Protein AF-A0A662FKG2-F1 (afdb_monomer_lite)

pLDDT: mean 87.19, std 11.11, range [43.75, 98.12]

Radius of gyration: 16.54 Å; chains: 1; bounding box: 35×32×33 Å

Sequence (90 aa):
LAEIKEVGQAIENKDMENLKEELGDALWDLMALTVIAEEKGEFTIKEIMQETLNKFNKRKPWLKEGKKITAEEEDKIWNKVKEQEKKQKK

Secondary structure (DSSP, 8-state):
--HHHHHHHHHHHT-HHHHHHHHHHHHHHHHHHHHHHHHTTS--HHHHHHHHHHHHHHH-THHHHT----HHHHHHHHHHHHHHHHHHT-

Structure (mmCIF, N/CA/C/O backbone):
data_AF-A0A662FKG2-F1
#
_entry.id   AF-A0A662FKG2-F1
#
loop_
_atom_site.group_PDB
_atom_site.id
_atom_site.type_symbol
_atom_site.label_atom_id
_atom_site.label_alt_id
_atom_site.label_comp_id
_atom_site.label_asym_id
_atom_site.label_entity_id
_atom_site.label_seq_id
_atom_site.pdbx_PDB_ins_code
_atom_site.Cartn_x
_atom_site.Cartn_y
_atom_site.Cartn_z
_atom_site.occupancy
_atom_site.B_iso_or_equiv
_atom_site.auth_seq_id
_atom_site.auth_comp_id
_atom_site.auth_asym_id
_atom_site.auth_atom_id
_atom_site.pdbx_PDB_model_num
ATOM 1 N N . LEU A 1 1 ? 0.712 -9.397 3.796 1.00 66.81 1 LEU A N 1
ATOM 2 C CA . LEU A 1 1 ? 1.899 -10.198 4.223 1.00 66.81 1 LEU A CA 1
ATOM 3 C C . LEU A 1 1 ? 1.997 -11.518 3.439 1.00 66.81 1 LEU A C 1
ATOM 5 O O . LEU A 1 1 ? 3.116 -12.004 3.286 1.00 66.81 1 LEU A O 1
ATOM 9 N N . ALA A 1 2 ? 0.879 -12.042 2.915 1.00 83.69 2 ALA A N 1
ATOM 10 C CA . ALA A 1 2 ? 0.832 -12.992 1.796 1.00 83.69 2 ALA A CA 1
ATOM 11 C C . ALA A 1 2 ? 0.716 -12.238 0.455 1.00 83.69 2 ALA A C 1
ATOM 13 O O . ALA A 1 2 ? 1.732 -12.169 -0.223 1.00 83.69 2 ALA A O 1
ATOM 14 N N . GLU A 1 3 ? -0.355 -11.458 0.249 1.00 87.94 3 GLU A N 1
ATOM 15 C CA . GLU A 1 3 ? -0.630 -10.713 -1.008 1.00 87.94 3 GLU A CA 1
ATOM 16 C C . GLU A 1 3 ? 0.562 -9.934 -1.587 1.00 87.94 3 GLU A C 1
ATOM 18 O O . GLU A 1 3 ? 0.866 -9.970 -2.769 1.00 87.94 3 GLU A O 1
ATOM 23 N N . ILE A 1 4 ? 1.327 -9.226 -0.747 1.00 91.44 4 ILE A N 1
ATOM 24 C CA . ILE A 1 4 ? 2.499 -8.457 -1.211 1.00 91.44 4 ILE A CA 1
ATOM 25 C C . ILE A 1 4 ? 3.593 -9.362 -1.808 1.00 91.44 4 ILE A C 1
ATOM 27 O O . ILE A 1 4 ? 4.365 -8.920 -2.659 1.00 91.44 4 ILE A O 1
ATOM 31 N N . LYS A 1 5 ? 3.688 -10.616 -1.355 1.00 93.00 5 LYS A N 1
ATOM 32 C CA . LYS A 1 5 ? 4.585 -11.619 -1.939 1.00 93.00 5 LYS A CA 1
ATOM 33 C C . LYS A 1 5 ? 4.040 -12.115 -3.274 1.00 93.00 5 LYS A C 1
ATOM 35 O O . LYS A 1 5 ? 4.835 -12.221 -4.200 1.00 93.00 5 LYS A O 1
ATOM 40 N N . GLU A 1 6 ? 2.738 -12.361 -3.386 1.00 93.00 6 GLU A N 1
ATOM 41 C CA . GLU A 1 6 ? 2.098 -12.761 -4.648 1.00 93.00 6 GLU A CA 1
ATOM 42 C C . GLU A 1 6 ? 2.164 -11.644 -5.698 1.00 93.00 6 GLU A C 1
ATOM 44 O O . GLU A 1 6 ? 2.565 -11.896 -6.830 1.00 93.00 6 GLU A O 1
ATOM 49 N N . VAL A 1 7 ? 1.971 -10.380 -5.304 1.00 94.81 7 VAL A N 1
ATOM 50 C CA . VAL A 1 7 ? 2.273 -9.203 -6.140 1.00 94.81 7 VAL A CA 1
ATOM 51 C C . VAL A 1 7 ? 3.718 -9.248 -6.648 1.00 94.81 7 VAL A C 1
ATOM 53 O O . VAL A 1 7 ? 3.975 -9.011 -7.829 1.00 94.81 7 VAL A O 1
ATOM 56 N N . GLY A 1 8 ? 4.678 -9.562 -5.771 1.00 93.00 8 GLY A N 1
ATOM 57 C CA . GLY A 1 8 ? 6.086 -9.712 -6.148 1.00 93.00 8 GLY A CA 1
ATOM 58 C C . GLY A 1 8 ? 6.304 -10.828 -7.172 1.00 93.00 8 GLY A C 1
ATOM 59 O O . GLY A 1 8 ? 6.976 -10.612 -8.178 1.00 93.00 8 GLY A O 1
ATOM 60 N N . GLN A 1 9 ? 5.678 -11.986 -6.960 1.00 95.69 9 GLN A N 1
ATOM 61 C CA . GLN A 1 9 ? 5.746 -13.125 -7.877 1.00 95.69 9 GLN A CA 1
ATOM 62 C C . GLN A 1 9 ? 5.106 -12.811 -9.233 1.00 95.69 9 GLN A C 1
ATOM 64 O O . GLN A 1 9 ? 5.679 -13.140 -10.270 1.00 95.69 9 GLN A O 1
ATOM 69 N N . ALA A 1 10 ? 3.963 -12.124 -9.255 1.00 95.38 10 ALA A N 1
ATOM 70 C CA . ALA A 1 10 ? 3.306 -11.703 -10.488 1.00 95.38 10 ALA A CA 1
ATOM 71 C C . ALA A 1 10 ? 4.198 -10.757 -11.313 1.00 95.38 10 ALA A C 1
ATOM 73 O O . ALA A 1 10 ? 4.304 -10.903 -12.533 1.00 95.38 10 ALA A O 1
ATOM 74 N N . ILE A 1 11 ? 4.912 -9.838 -10.647 1.00 94.69 11 ILE A N 1
ATOM 75 C CA . ILE A 1 11 ? 5.909 -8.966 -11.289 1.00 94.69 11 ILE A CA 1
ATOM 76 C C . ILE A 1 11 ? 7.064 -9.790 -11.872 1.00 94.69 11 ILE A C 1
ATOM 78 O O . ILE A 1 11 ? 7.439 -9.578 -13.028 1.00 94.69 11 ILE A O 1
ATOM 82 N N . GLU A 1 12 ? 7.625 -10.724 -11.100 1.00 96.31 12 GLU A N 1
ATOM 83 C CA . GLU A 1 12 ? 8.728 -11.592 -11.542 1.00 96.31 12 GLU A CA 1
ATOM 84 C C . GLU A 1 12 ? 8.332 -12.441 -12.759 1.00 96.31 12 GLU A C 1
ATOM 86 O O . GLU A 1 12 ? 9.098 -12.552 -13.721 1.00 96.31 12 GLU A O 1
ATOM 91 N N . ASN A 1 13 ? 7.102 -12.954 -12.760 1.00 96.94 13 ASN A N 1
ATOM 92 C CA . ASN A 1 13 ? 6.537 -13.762 -13.838 1.00 96.94 13 ASN A CA 1
ATOM 93 C C . ASN A 1 13 ? 6.050 -12.935 -15.040 1.00 96.94 13 ASN A C 1
ATOM 95 O O . ASN A 1 13 ? 5.702 -13.512 -16.070 1.00 96.94 13 ASN A O 1
ATOM 99 N N . LYS A 1 14 ? 6.052 -11.596 -14.944 1.00 96.69 14 LYS A N 1
ATOM 100 C CA . LYS A 1 14 ? 5.480 -10.667 -15.941 1.00 96.69 14 LYS A CA 1
ATOM 101 C C . LYS A 1 14 ? 4.007 -10.954 -16.257 1.00 96.69 14 LYS A C 1
ATOM 103 O O . LYS A 1 14 ? 3.547 -10.690 -17.369 1.00 96.69 14 LYS A O 1
ATOM 108 N N . ASP A 1 15 ? 3.279 -11.480 -15.279 1.00 97.25 15 ASP A N 1
ATOM 109 C CA . ASP A 1 15 ? 1.865 -11.803 -15.401 1.00 97.25 15 ASP A CA 1
ATOM 110 C C . ASP A 1 15 ? 1.027 -10.598 -14.964 1.00 97.25 15 ASP A C 1
ATOM 112 O O . ASP A 1 15 ? 0.830 -10.338 -13.777 1.00 97.25 15 ASP A O 1
ATOM 116 N N . MET A 1 16 ? 0.582 -9.809 -15.943 1.00 95.88 16 MET A N 1
ATOM 117 C CA . MET A 1 16 ? -0.146 -8.565 -15.682 1.00 95.88 16 MET A CA 1
ATOM 118 C C . MET A 1 16 ? -1.606 -8.800 -15.280 1.00 95.88 16 MET A C 1
ATOM 120 O O . MET A 1 16 ? -2.191 -7.921 -14.644 1.00 95.88 16 MET A O 1
ATOM 124 N N . GLU A 1 17 ? -2.197 -9.940 -15.654 1.00 97.25 17 GLU A N 1
ATOM 125 C CA . GLU A 1 17 ? -3.545 -10.298 -15.202 1.00 97.25 17 GLU A CA 1
ATOM 126 C C . GLU A 1 17 ? -3.498 -10.709 -13.736 1.00 97.25 17 GLU A C 1
ATOM 128 O O . GLU A 1 17 ? -4.211 -10.102 -12.935 1.00 97.25 17 GLU A O 1
ATOM 133 N N . ASN A 1 18 ? -2.571 -11.603 -13.371 1.00 96.62 18 ASN A N 1
ATOM 134 C CA . ASN A 1 18 ? -2.380 -11.985 -11.975 1.00 96.62 18 ASN A CA 1
ATOM 135 C C . ASN A 1 18 ? -1.992 -10.768 -11.132 1.00 96.62 18 ASN A C 1
ATOM 137 O O . ASN A 1 18 ? -2.603 -10.505 -10.109 1.00 96.62 18 ASN A O 1
ATOM 141 N N . LEU A 1 19 ? -1.062 -9.925 -11.599 1.00 97.19 19 LEU A N 1
ATOM 142 C CA . LEU A 1 19 ? -0.681 -8.706 -10.874 1.00 97.19 19 LEU A CA 1
ATOM 143 C C . LEU A 1 19 ? -1.890 -7.826 -10.528 1.00 97.19 19 LEU A C 1
ATOM 145 O O . LEU A 1 19 ? -1.939 -7.237 -9.450 1.00 97.19 19 LEU A O 1
ATOM 149 N N . LYS A 1 20 ? -2.851 -7.696 -11.445 1.00 97.31 20 LYS A N 1
ATOM 150 C CA . LYS A 1 20 ? -4.060 -6.907 -11.206 1.00 97.31 20 LYS A CA 1
ATOM 151 C C . LYS A 1 20 ? -4.944 -7.542 -10.129 1.00 97.31 20 LYS A C 1
ATOM 153 O O . LYS A 1 20 ? -5.506 -6.796 -9.330 1.00 97.31 20 LYS A O 1
ATOM 158 N N . GLU A 1 21 ? -5.079 -8.864 -10.143 1.00 97.25 21 GLU A N 1
ATOM 159 C CA . GLU A 1 21 ? -5.822 -9.637 -9.144 1.00 97.25 21 GLU A CA 1
ATOM 160 C C . GLU A 1 21 ? -5.198 -9.468 -7.754 1.00 97.25 21 GLU A C 1
ATOM 162 O O . GLU A 1 21 ? -5.838 -8.902 -6.871 1.00 97.25 21 GLU A O 1
ATOM 167 N N . GLU A 1 22 ? -3.901 -9.751 -7.618 1.00 97.19 22 GLU A N 1
ATOM 168 C CA . GLU A 1 22 ? -3.174 -9.661 -6.341 1.00 97.19 22 GLU A CA 1
ATOM 169 C C . GLU A 1 22 ? -3.150 -8.231 -5.767 1.00 97.19 22 GLU A C 1
ATOM 171 O O . GLU A 1 22 ? -3.191 -8.004 -4.556 1.00 97.19 22 GLU A O 1
ATOM 176 N N . LEU A 1 23 ? -3.086 -7.206 -6.630 1.00 97.00 23 LEU A N 1
ATOM 177 C CA . LEU A 1 23 ? -3.215 -5.810 -6.193 1.00 97.00 23 LEU A CA 1
ATOM 178 C C . LEU A 1 23 ? -4.624 -5.495 -5.673 1.00 97.00 23 LEU A C 1
ATOM 180 O O . LEU A 1 23 ? -4.769 -4.645 -4.789 1.00 97.00 23 LEU A O 1
ATOM 184 N N . GLY A 1 24 ? -5.648 -6.136 -6.238 1.00 96.69 24 GLY A N 1
ATOM 185 C CA . GLY A 1 24 ? -7.028 -6.050 -5.774 1.00 96.69 24 GLY A CA 1
ATOM 186 C C . GLY A 1 24 ? -7.194 -6.672 -4.393 1.00 96.69 24 GLY A C 1
ATOM 187 O O . GLY A 1 24 ? -7.747 -6.019 -3.506 1.00 96.69 24 GLY A O 1
ATOM 188 N N . ASP A 1 25 ? -6.638 -7.861 -4.188 1.00 96.44 25 ASP A N 1
ATOM 189 C CA . ASP A 1 25 ? -6.717 -8.585 -2.917 1.00 96.44 25 ASP A CA 1
ATOM 190 C C . ASP A 1 25 ? -5.924 -7.874 -1.815 1.00 96.44 25 ASP A C 1
ATOM 192 O O . ASP A 1 25 ? -6.450 -7.603 -0.730 1.00 96.44 25 ASP A O 1
ATOM 196 N N . ALA A 1 26 ? -4.721 -7.382 -2.131 1.00 95.81 26 ALA A N 1
ATOM 197 C CA . ALA A 1 26 ? -3.957 -6.528 -1.222 1.00 95.81 26 ALA A CA 1
ATOM 198 C C . ALA A 1 26 ? -4.725 -5.255 -0.815 1.00 95.81 26 ALA A C 1
ATOM 200 O O . ALA A 1 26 ? -4.630 -4.805 0.333 1.00 95.81 26 ALA A O 1
ATOM 201 N N . LEU A 1 27 ? -5.470 -4.642 -1.743 1.00 95.12 27 LEU A N 1
ATOM 202 C CA . LEU A 1 27 ? -6.302 -3.477 -1.443 1.00 95.12 27 LEU A CA 1
ATOM 203 C C . LEU A 1 27 ? -7.513 -3.859 -0.586 1.00 95.12 27 LEU A C 1
ATOM 205 O O . LEU A 1 27 ? -7.853 -3.114 0.335 1.00 95.12 27 LEU A O 1
ATOM 209 N N . TRP A 1 28 ? -8.147 -4.998 -0.865 1.00 95.81 28 TRP A N 1
ATOM 210 C CA . TRP A 1 28 ? -9.276 -5.507 -0.093 1.00 95.81 28 TRP A CA 1
ATOM 211 C C . TRP A 1 28 ? -8.890 -5.724 1.375 1.00 95.81 28 TRP A C 1
ATOM 213 O O . TRP A 1 28 ? -9.554 -5.185 2.263 1.00 95.81 28 TRP A O 1
ATOM 223 N N . ASP A 1 29 ? -7.756 -6.380 1.626 1.00 94.44 29 ASP A N 1
ATOM 224 C CA . ASP A 1 29 ? -7.203 -6.595 2.968 1.00 94.44 29 ASP A CA 1
ATOM 225 C C . ASP A 1 29 ? -6.969 -5.274 3.720 1.00 94.44 29 ASP A C 1
ATOM 227 O O . ASP A 1 29 ? -7.337 -5.118 4.890 1.00 94.44 29 ASP A O 1
ATOM 231 N N . LEU A 1 30 ? -6.368 -4.285 3.046 1.00 94.06 30 LEU A N 1
ATOM 232 C CA . LEU A 1 30 ? -6.118 -2.964 3.630 1.00 94.06 30 LEU A CA 1
ATOM 233 C C . LEU A 1 30 ? -7.419 -2.230 3.969 1.00 94.06 30 LEU A C 1
ATOM 235 O O . LEU A 1 30 ? -7.510 -1.585 5.020 1.00 94.06 30 LEU A O 1
ATOM 239 N N . MET A 1 31 ? -8.425 -2.326 3.100 1.00 95.31 31 MET A N 1
ATOM 240 C CA . MET A 1 31 ? -9.734 -1.723 3.334 1.00 95.31 31 MET A CA 1
ATOM 241 C C . MET A 1 31 ? -10.459 -2.401 4.497 1.00 95.31 31 MET A C 1
ATOM 243 O O . MET A 1 31 ? -10.999 -1.696 5.347 1.00 95.31 31 MET A O 1
ATOM 247 N N . ALA A 1 32 ? -10.409 -3.732 4.597 1.00 95.50 32 ALA A N 1
ATOM 248 C CA . ALA A 1 32 ? -11.012 -4.472 5.704 1.00 95.50 32 ALA A CA 1
ATOM 249 C C . ALA A 1 32 ? -10.438 -4.031 7.062 1.00 95.50 32 ALA A C 1
ATOM 251 O O . ALA A 1 32 ? -11.187 -3.718 7.989 1.00 95.50 32 ALA A O 1
ATOM 252 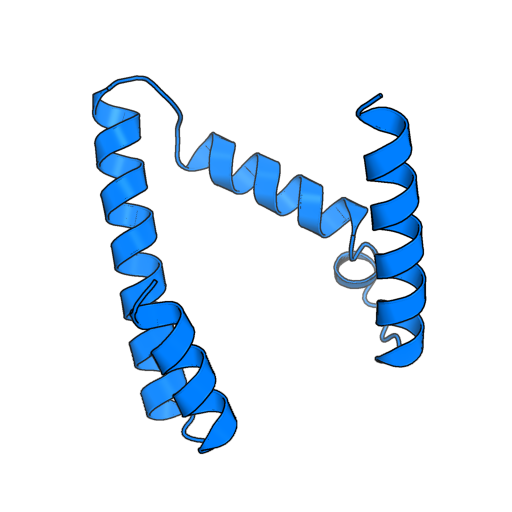N N . LEU A 1 33 ? -9.109 -3.918 7.167 1.00 95.69 33 LEU A N 1
ATOM 253 C CA . LEU A 1 33 ? -8.452 -3.415 8.379 1.00 95.69 33 LEU A CA 1
ATOM 254 C C . LEU A 1 33 ? -8.813 -1.959 8.684 1.00 95.69 33 LEU A C 1
ATOM 256 O O . LEU A 1 33 ? -8.986 -1.600 9.849 1.00 95.69 33 LEU A O 1
ATOM 260 N N . THR A 1 34 ? -8.930 -1.127 7.648 1.00 96.81 34 THR A N 1
ATOM 261 C CA . THR A 1 34 ? -9.296 0.283 7.808 1.00 96.81 34 THR A CA 1
ATOM 262 C C . THR A 1 34 ? -10.712 0.427 8.358 1.00 96.81 34 THR A C 1
ATOM 264 O O . THR A 1 34 ? -10.907 1.186 9.300 1.00 96.81 34 THR A O 1
ATOM 267 N N . VAL A 1 35 ? -11.677 -0.347 7.848 1.00 97.44 35 VAL A N 1
ATOM 268 C CA . VAL A 1 35 ? -13.063 -0.339 8.348 1.00 97.44 35 VAL A CA 1
ATOM 269 C C . VAL A 1 35 ? -13.116 -0.743 9.823 1.00 97.44 35 VAL A C 1
ATOM 271 O O . VAL A 1 35 ? -13.739 -0.057 10.626 1.00 97.44 35 VAL A O 1
ATOM 274 N N . ILE A 1 36 ? -12.398 -1.800 10.216 1.00 97.75 36 ILE A N 1
ATOM 275 C CA . ILE A 1 36 ? -12.343 -2.243 11.621 1.00 97.75 36 ILE A CA 1
ATOM 276 C C . ILE A 1 36 ? -11.744 -1.158 12.533 1.00 97.75 36 ILE A C 1
ATOM 278 O O . ILE A 1 36 ? -12.160 -1.010 13.683 1.00 97.75 36 ILE A O 1
ATOM 282 N N . ALA A 1 37 ? -10.738 -0.420 12.059 1.00 97.81 37 ALA A N 1
ATOM 283 C CA . ALA A 1 37 ? -10.137 0.676 12.814 1.00 97.81 37 ALA A CA 1
ATOM 284 C C . ALA A 1 37 ? -11.073 1.892 12.920 1.00 97.81 37 ALA A C 1
ATOM 286 O O . ALA A 1 37 ? -11.154 2.507 13.985 1.00 97.81 37 ALA A O 1
ATOM 287 N N . GLU A 1 38 ? -11.817 2.195 11.853 1.00 97.44 38 GLU A N 1
ATOM 288 C CA . GLU A 1 38 ? -12.846 3.238 11.844 1.00 97.44 38 GLU A CA 1
ATOM 289 C C . GLU A 1 38 ? -13.965 2.936 12.845 1.00 97.44 38 GLU A C 1
ATOM 291 O O . GLU A 1 38 ? -14.333 3.811 13.628 1.00 97.44 38 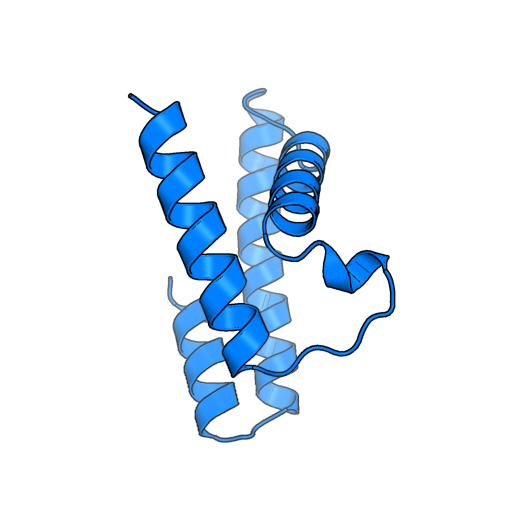GLU A O 1
ATOM 296 N N . GLU A 1 39 ? -14.454 1.693 12.893 1.00 97.31 39 GLU A N 1
ATOM 297 C CA . GLU A 1 39 ? -15.475 1.257 13.861 1.00 97.31 39 GLU A CA 1
ATOM 298 C C . GLU A 1 39 ? -15.017 1.403 15.319 1.00 97.31 39 GLU A C 1
ATOM 300 O O . GLU A 1 39 ? -15.831 1.628 16.216 1.00 97.31 39 GLU A O 1
ATOM 305 N N . LYS A 1 40 ? -13.708 1.305 15.563 1.00 98.00 40 LYS A N 1
ATOM 306 C CA . LYS A 1 40 ? -13.095 1.498 16.884 1.00 98.00 40 LYS A CA 1
ATOM 307 C C . LYS A 1 40 ? -12.775 2.961 17.198 1.00 98.00 40 LYS A C 1
ATOM 309 O O . LYS A 1 40 ? -12.355 3.253 18.313 1.00 98.00 40 LYS A O 1
ATOM 314 N N . GLY A 1 41 ? -12.981 3.874 16.248 1.00 97.12 41 GLY A N 1
ATOM 315 C CA . GLY A 1 41 ? -12.668 5.294 16.402 1.00 97.12 41 GLY A CA 1
ATOM 316 C C . GLY A 1 41 ? -11.168 5.601 16.439 1.00 97.12 41 GLY A C 1
A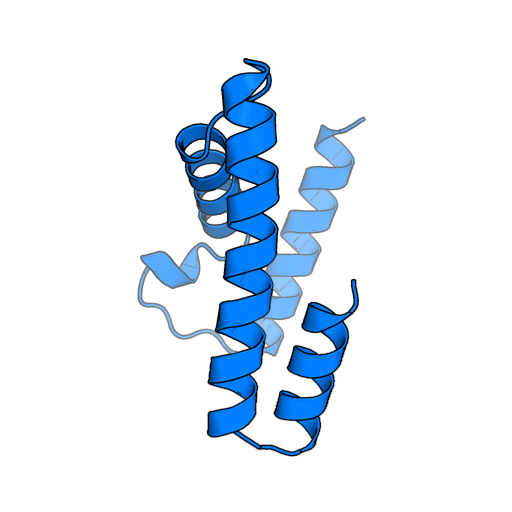TOM 317 O O . GLY A 1 41 ? -10.784 6.622 17.002 1.00 97.12 41 GLY A O 1
ATOM 318 N N . GLU A 1 42 ? -10.327 4.731 15.872 1.00 98.12 42 GLU A N 1
ATOM 319 C CA . GLU A 1 42 ? -8.862 4.864 15.922 1.00 98.12 42 GLU A CA 1
ATOM 320 C C . GLU A 1 42 ? -8.340 5.840 14.859 1.00 98.12 42 GLU A C 1
ATOM 322 O O . GLU A 1 42 ? -7.611 6.783 15.161 1.00 98.12 42 GLU A O 1
ATOM 327 N N . PHE A 1 43 ? -8.703 5.606 13.597 1.00 97.50 43 PHE A N 1
ATOM 328 C CA . PHE A 1 43 ? -8.349 6.446 12.453 1.00 97.50 43 PHE A CA 1
ATOM 329 C C . PHE A 1 43 ? -9.275 6.150 11.275 1.00 97.50 43 PHE A C 1
ATOM 331 O O . PHE A 1 43 ? -9.915 5.102 11.221 1.00 97.50 43 PHE A O 1
ATOM 338 N N . THR A 1 44 ? -9.295 7.064 10.307 1.00 96.94 44 THR A N 1
ATOM 339 C CA . THR A 1 44 ? -10.124 6.984 9.102 1.00 96.94 44 THR A CA 1
ATOM 340 C C . THR A 1 44 ? -9.335 6.700 7.829 1.00 96.94 44 THR A C 1
ATOM 342 O O . THR A 1 44 ? -8.149 7.027 7.707 1.00 96.94 44 THR A O 1
ATOM 345 N N . ILE A 1 45 ? -10.019 6.182 6.806 1.00 95.62 45 ILE A N 1
ATOM 346 C CA . ILE A 1 45 ? -9.474 6.055 5.451 1.00 95.62 45 ILE A CA 1
ATOM 347 C C . ILE A 1 45 ? -9.005 7.412 4.922 1.00 95.62 45 ILE A C 1
ATOM 349 O O . ILE A 1 45 ? -7.984 7.509 4.242 1.00 95.62 45 ILE A O 1
ATOM 353 N N . LYS A 1 46 ? -9.706 8.494 5.283 1.00 96.38 46 LYS A N 1
ATOM 354 C CA . LYS A 1 46 ? -9.332 9.858 4.904 1.00 96.38 46 LYS A CA 1
ATOM 355 C C . LYS A 1 46 ? -7.977 10.247 5.494 1.00 96.38 46 LYS A C 1
ATOM 357 O O . LYS A 1 46 ? -7.159 10.828 4.781 1.00 96.38 46 LYS A O 1
ATOM 362 N N . GLU A 1 47 ? -7.728 9.924 6.759 1.00 96.19 47 GLU A N 1
ATOM 363 C CA . GLU A 1 47 ? -6.444 10.182 7.416 1.00 96.19 47 GLU A CA 1
ATOM 364 C C . GLU A 1 47 ? -5.316 9.363 6.781 1.00 96.19 47 GLU A C 1
ATOM 366 O O . GLU A 1 47 ? -4.291 9.938 6.402 1.00 96.19 47 GLU A O 1
ATOM 371 N N . ILE A 1 48 ? -5.537 8.064 6.536 1.00 95.94 48 ILE A N 1
ATOM 372 C CA . ILE A 1 48 ? -4.573 7.198 5.833 1.00 95.94 48 ILE A CA 1
ATOM 373 C C . ILE A 1 48 ? -4.223 7.770 4.454 1.00 95.94 48 ILE A C 1
ATOM 375 O O . ILE A 1 48 ? -3.043 7.884 4.097 1.00 95.94 48 ILE A O 1
ATOM 379 N N . MET A 1 49 ? -5.234 8.156 3.674 1.00 94.38 49 MET A N 1
ATOM 380 C CA . MET A 1 49 ? -5.054 8.713 2.334 1.00 94.38 49 MET A CA 1
ATOM 381 C C . MET A 1 49 ? -4.305 10.044 2.375 1.00 94.38 49 MET A C 1
ATOM 383 O O . MET A 1 49 ? -3.369 10.250 1.599 1.00 94.38 49 MET A O 1
ATOM 387 N N . GLN A 1 50 ? -4.656 10.935 3.304 1.00 94.56 50 GLN A N 1
ATOM 388 C CA . GLN A 1 50 ? -4.000 12.231 3.450 1.00 94.56 50 GLN A CA 1
ATOM 389 C C . GLN A 1 50 ? -2.525 12.080 3.836 1.00 94.56 50 GLN A C 1
ATOM 391 O O . GLN A 1 50 ? -1.657 12.732 3.247 1.00 94.56 50 GLN A O 1
ATOM 396 N N . GLU A 1 51 ? -2.213 1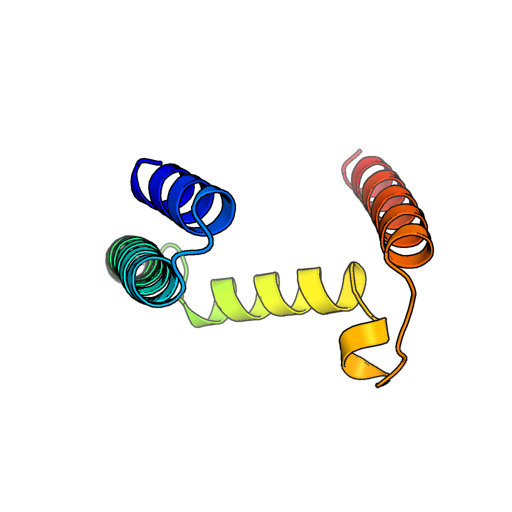1.202 4.788 1.00 93.62 51 GLU A N 1
ATOM 397 C CA . GLU A 1 51 ? -0.833 10.905 5.161 1.00 93.62 51 GLU A CA 1
ATOM 398 C C . GLU A 1 51 ? -0.040 10.281 4.016 1.00 93.62 51 GLU A C 1
ATOM 400 O O . GLU A 1 51 ? 1.121 10.638 3.790 1.00 93.62 51 GLU A O 1
ATOM 405 N N . THR A 1 52 ? -0.654 9.350 3.288 1.00 91.81 52 THR A N 1
ATOM 406 C CA . THR A 1 52 ? -0.026 8.667 2.156 1.00 91.81 52 THR A CA 1
ATOM 407 C C . THR A 1 52 ? 0.280 9.654 1.037 1.00 91.81 52 THR A C 1
ATOM 409 O O . THR A 1 52 ? 1.421 9.724 0.578 1.00 91.81 52 THR A O 1
ATOM 412 N N . LEU A 1 53 ? -0.676 10.511 0.673 1.00 89.19 53 LEU A N 1
ATOM 413 C CA . LEU A 1 53 ? -0.464 11.590 -0.292 1.00 89.19 53 LEU A CA 1
ATOM 414 C C . LEU A 1 53 ? 0.627 12.561 0.166 1.00 89.19 53 LEU A C 1
ATOM 416 O O . LEU A 1 53 ? 1.467 12.966 -0.637 1.00 89.19 53 LEU A O 1
ATOM 420 N N . ASN A 1 54 ? 0.672 12.908 1.454 1.00 89.31 54 ASN A N 1
ATOM 421 C CA . ASN A 1 54 ? 1.736 13.749 2.000 1.00 89.31 54 ASN A CA 1
ATOM 422 C C . ASN A 1 54 ? 3.116 13.084 1.863 1.00 89.31 54 ASN A C 1
ATOM 424 O O . ASN A 1 54 ? 4.080 13.756 1.494 1.00 89.31 54 ASN A O 1
ATOM 428 N N . LYS A 1 55 ? 3.219 11.769 2.101 1.00 85.81 55 LYS A N 1
ATOM 429 C CA . LYS A 1 55 ? 4.453 10.991 1.884 1.00 85.81 55 LYS A CA 1
ATOM 430 C C . LYS A 1 55 ? 4.841 10.979 0.402 1.00 85.81 55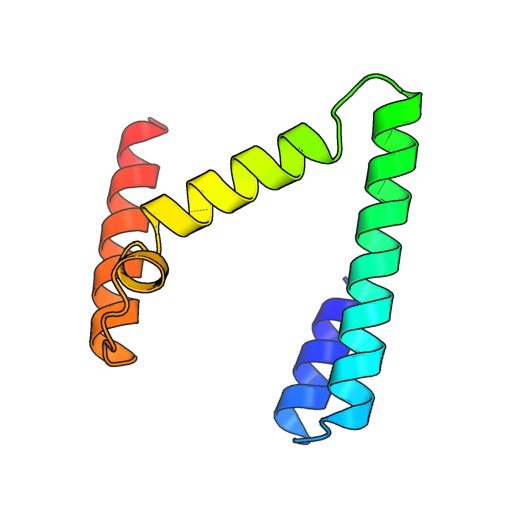 LYS A C 1
ATOM 432 O O . LYS A 1 55 ? 6.003 11.237 0.094 1.00 85.81 55 LYS A O 1
ATOM 437 N N . PHE A 1 56 ? 3.892 10.759 -0.511 1.00 83.25 56 PHE A N 1
ATOM 438 C CA . PHE A 1 56 ? 4.140 10.821 -1.957 1.00 83.25 56 PHE A CA 1
ATOM 439 C C . PHE A 1 56 ? 4.643 12.197 -2.396 1.00 83.25 56 PHE A C 1
ATOM 441 O O . PHE A 1 56 ? 5.665 12.278 -3.066 1.00 83.25 56 PHE A O 1
ATOM 448 N N . ASN A 1 57 ? 4.000 13.279 -1.954 1.00 82.62 57 ASN A N 1
ATOM 449 C CA . ASN A 1 57 ? 4.405 14.643 -2.306 1.00 82.62 57 ASN A CA 1
ATOM 450 C C . ASN A 1 57 ? 5.818 14.979 -1.822 1.00 82.62 57 ASN A C 1
ATOM 452 O O . ASN A 1 57 ? 6.564 15.657 -2.521 1.00 82.62 57 ASN A O 1
ATOM 456 N N . LYS A 1 58 ? 6.192 14.501 -0.630 1.00 82.31 58 LYS A N 1
ATOM 457 C CA . LYS A 1 58 ? 7.530 14.719 -0.066 1.00 82.31 58 LYS A CA 1
ATOM 458 C C . LYS A 1 58 ? 8.599 13.889 -0.768 1.00 82.31 58 LYS A C 1
ATOM 460 O O . LYS A 1 58 ? 9.702 14.374 -0.989 1.00 82.31 58 LYS A O 1
ATOM 465 N N . ARG A 1 59 ? 8.293 12.627 -1.076 1.00 80.81 59 ARG A N 1
ATOM 466 C CA . ARG A 1 59 ? 9.287 11.653 -1.542 1.00 80.81 59 ARG A CA 1
ATOM 467 C C . ARG A 1 59 ? 9.387 11.540 -3.058 1.00 80.81 59 ARG A C 1
ATOM 469 O O . ARG A 1 59 ? 10.424 11.115 -3.549 1.00 80.81 59 ARG A O 1
ATOM 476 N N . LYS A 1 60 ? 8.323 11.900 -3.775 1.00 80.81 60 LYS A N 1
ATOM 477 C CA . LYS A 1 60 ? 8.223 11.874 -5.237 1.00 80.81 60 LYS A CA 1
ATOM 478 C C . LYS A 1 60 ? 7.581 13.167 -5.776 1.00 80.81 60 LYS A C 1
ATOM 480 O O . LYS A 1 60 ? 6.563 13.096 -6.467 1.00 80.81 60 LYS A O 1
ATOM 485 N N . PRO A 1 61 ? 8.133 14.361 -5.472 1.00 77.56 61 PRO A N 1
ATOM 486 C CA . PRO A 1 61 ? 7.547 15.640 -5.894 1.00 77.56 61 PRO A CA 1
ATOM 487 C C . PRO A 1 61 ? 7.385 15.761 -7.419 1.00 77.56 61 PRO A C 1
ATOM 489 O O . PRO A 1 61 ? 6.418 16.353 -7.897 1.00 77.56 61 PRO A O 1
ATOM 492 N N . TRP A 1 62 ? 8.266 15.121 -8.195 1.00 74.94 62 TRP A N 1
ATOM 493 C CA . TRP A 1 62 ? 8.228 15.132 -9.661 1.00 74.94 62 TRP A CA 1
ATOM 494 C C . TRP A 1 62 ? 6.949 14.528 -10.262 1.00 74.94 62 TRP A C 1
ATOM 496 O O . TRP A 1 62 ? 6.565 14.9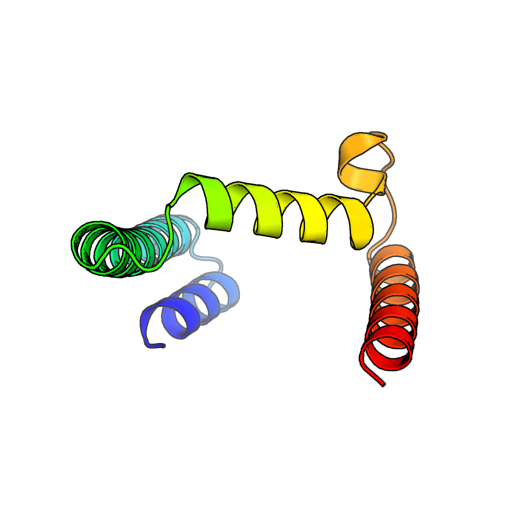37 -11.356 1.00 74.94 62 TRP A O 1
ATOM 506 N N . LEU A 1 63 ? 6.248 13.631 -9.548 1.00 72.81 63 LEU A N 1
ATOM 507 C CA . LEU A 1 63 ? 4.963 13.080 -10.003 1.00 72.81 63 LEU A CA 1
ATOM 508 C C . LEU A 1 63 ? 3.896 14.169 -10.182 1.00 72.81 63 LEU A C 1
ATOM 510 O O . LEU A 1 63 ? 3.030 14.040 -11.041 1.00 72.81 63 LEU A O 1
ATOM 514 N N . LYS A 1 64 ? 3.970 15.257 -9.405 1.00 67.88 64 LYS A N 1
ATOM 515 C CA . LYS A 1 64 ? 3.080 16.419 -9.549 1.00 67.88 64 LYS A CA 1
ATOM 516 C C . LYS A 1 64 ? 3.572 17.434 -10.571 1.00 67.88 64 LYS A C 1
ATOM 518 O O . LYS A 1 64 ? 2.765 18.145 -11.156 1.00 67.88 64 LYS A O 1
ATOM 523 N N . GLU A 1 65 ? 4.881 17.514 -10.778 1.00 68.81 65 GLU A N 1
ATOM 524 C CA . GLU A 1 65 ? 5.499 18.493 -11.678 1.00 68.81 65 GLU A CA 1
ATOM 525 C C . GLU A 1 65 ? 5.468 18.053 -13.151 1.00 68.81 65 GLU A C 1
ATOM 527 O O . GLU A 1 65 ? 5.949 18.782 -14.015 1.00 68.81 65 GLU A O 1
ATOM 532 N N . GLY A 1 66 ? 4.950 16.853 -13.449 1.00 66.19 66 GLY A N 1
ATOM 533 C CA . GLY A 1 66 ? 4.946 16.289 -14.803 1.00 66.19 66 GLY A CA 1
ATOM 534 C C . GLY A 1 66 ? 6.353 16.040 -15.359 1.00 66.19 66 GLY A C 1
ATOM 535 O O . GLY A 1 66 ? 6.522 15.829 -16.560 1.00 66.19 66 GLY A O 1
ATOM 536 N N . LYS A 1 67 ? 7.377 16.073 -14.498 1.00 73.06 67 LYS A N 1
ATOM 537 C CA . LYS A 1 67 ? 8.770 15.854 -14.878 1.00 73.06 67 LYS A CA 1
ATOM 538 C C . LYS A 1 67 ? 9.040 14.360 -14.960 1.00 73.06 67 LYS A C 1
ATOM 540 O O . LYS A 1 67 ? 8.841 13.628 -13.993 1.00 73.06 67 LYS A O 1
ATOM 545 N N . LYS A 1 68 ? 9.545 13.920 -16.110 1.00 73.06 68 LYS A N 1
ATOM 546 C CA . LYS A 1 68 ? 10.152 12.596 -16.243 1.00 73.06 68 LYS A CA 1
ATOM 547 C C . LYS A 1 68 ? 11.563 12.677 -15.678 1.00 73.06 68 LYS A C 1
ATOM 549 O O . LYS A 1 68 ? 12.375 13.436 -16.198 1.00 73.06 68 LYS A O 1
ATOM 554 N N . ILE A 1 69 ? 11.819 11.922 -14.622 1.00 79.56 69 ILE A N 1
ATOM 555 C CA . ILE A 1 69 ? 13.164 11.712 -14.090 1.00 79.56 69 ILE A CA 1
ATOM 556 C C . ILE A 1 69 ? 13.557 10.255 -14.323 1.00 79.56 69 ILE A C 1
ATOM 558 O O . ILE A 1 69 ? 12.695 9.386 -14.472 1.00 79.56 69 ILE A O 1
ATOM 562 N N . THR A 1 70 ? 14.852 9.995 -14.395 1.00 81.94 70 THR A N 1
ATOM 563 C CA . THR A 1 70 ? 15.404 8.643 -14.520 1.00 81.94 70 THR A CA 1
ATOM 564 C C . THR A 1 70 ? 15.306 7.881 -13.193 1.00 81.94 70 THR A C 1
ATOM 566 O O . THR A 1 70 ? 15.205 8.486 -12.124 1.00 81.94 70 THR A O 1
ATOM 569 N N . ALA A 1 71 ? 15.383 6.547 -13.244 1.00 76.69 71 ALA A N 1
ATOM 570 C CA . ALA A 1 71 ? 15.391 5.707 -12.041 1.00 76.69 71 ALA A CA 1
ATOM 571 C C . ALA A 1 71 ? 16.560 6.052 -11.091 1.00 76.69 71 ALA A C 1
ATOM 573 O O . ALA A 1 71 ? 16.393 6.087 -9.876 1.00 76.69 71 ALA A O 1
ATOM 574 N N . GLU A 1 72 ? 17.731 6.398 -11.636 1.00 81.12 72 GLU A N 1
ATOM 575 C CA . GLU A 1 72 ? 18.897 6.808 -10.839 1.00 81.12 72 GLU A CA 1
ATOM 576 C C . GLU A 1 72 ? 18.696 8.161 -10.139 1.00 81.12 72 GLU A C 1
ATOM 578 O O . GLU A 1 72 ? 19.171 8.371 -9.019 1.00 81.12 72 GLU A O 1
ATOM 583 N N . GLU A 1 73 ? 18.004 9.102 -10.785 1.00 79.19 73 GLU A N 1
ATOM 584 C CA . GLU A 1 73 ? 17.638 10.383 -10.174 1.00 79.19 73 GLU A CA 1
ATOM 585 C C . GLU A 1 73 ? 16.590 10.190 -9.074 1.00 79.19 73 GLU A C 1
ATOM 587 O O . GLU A 1 73 ? 16.700 10.794 -8.004 1.00 79.19 73 GLU A O 1
ATOM 592 N N . GLU A 1 74 ? 15.618 9.310 -9.309 1.00 80.50 74 GLU A N 1
ATOM 593 C CA . GLU A 1 74 ? 14.603 8.921 -8.332 1.00 80.50 74 GLU A CA 1
ATOM 594 C C . GLU A 1 74 ? 15.232 8.318 -7.069 1.00 80.50 74 GLU A C 1
ATOM 596 O O . GLU A 1 74 ? 14.940 8.783 -5.962 1.00 80.50 74 GLU A O 1
ATOM 601 N N . ASP A 1 75 ? 16.155 7.366 -7.220 1.00 77.44 75 ASP A N 1
ATOM 602 C CA . ASP A 1 75 ? 16.854 6.735 -6.097 1.00 77.44 75 ASP A CA 1
ATOM 603 C C . ASP A 1 75 ? 17.686 7.740 -5.290 1.00 77.44 75 ASP A C 1
ATOM 605 O O . ASP A 1 75 ? 17.669 7.733 -4.051 1.00 77.44 75 ASP A O 1
ATOM 609 N N . LYS A 1 76 ? 18.387 8.662 -5.964 1.00 80.44 76 LYS A N 1
ATOM 610 C CA . LYS A 1 76 ? 19.166 9.720 -5.296 1.00 80.44 76 LYS A CA 1
ATOM 611 C C . LYS A 1 76 ? 18.277 10.644 -4.468 1.00 80.44 76 LYS A C 1
ATOM 613 O O . LYS A 1 76 ? 18.619 10.961 -3.324 1.00 80.44 76 LYS A O 1
ATOM 618 N N . ILE A 1 77 ? 17.142 11.079 -5.017 1.00 77.50 77 ILE A N 1
ATOM 619 C CA . ILE A 1 77 ? 16.219 11.963 -4.296 1.00 77.50 77 ILE A CA 1
ATOM 620 C C . ILE A 1 77 ? 15.565 11.209 -3.135 1.00 77.50 77 ILE A C 1
ATOM 622 O O . ILE A 1 77 ? 15.503 11.735 -2.022 1.00 77.50 77 ILE A O 1
ATOM 626 N N . TRP A 1 78 ? 15.150 9.961 -3.352 1.00 76.50 78 TRP A N 1
ATOM 627 C CA . TRP A 1 78 ? 14.546 9.119 -2.322 1.00 76.50 78 TRP A CA 1
ATOM 628 C C . TRP A 1 78 ? 15.469 8.911 -1.116 1.00 76.50 78 TRP A C 1
ATOM 630 O O . TRP A 1 78 ? 15.049 9.102 0.031 1.00 76.50 78 TRP A O 1
ATOM 640 N N . ASN A 1 79 ? 16.741 8.583 -1.361 1.00 78.88 79 ASN A N 1
ATOM 641 C CA . ASN A 1 79 ? 17.736 8.406 -0.304 1.00 78.88 79 ASN A CA 1
ATOM 642 C C . ASN A 1 79 ? 17.947 9.698 0.497 1.00 78.88 79 ASN A C 1
ATOM 644 O O . ASN A 1 79 ? 17.918 9.670 1.731 1.00 78.88 79 ASN A O 1
ATOM 648 N N . LYS A 1 80 ? 18.040 10.847 -0.185 1.00 81.12 80 LYS A N 1
ATOM 649 C CA . LYS A 1 80 ? 18.174 12.163 0.458 1.00 81.12 80 LYS A CA 1
ATOM 650 C C . LYS A 1 80 ? 16.963 12.513 1.333 1.00 81.12 80 LYS A C 1
ATOM 652 O O . LYS A 1 80 ? 17.137 12.996 2.452 1.00 81.12 80 LYS A O 1
ATOM 657 N N . VAL A 1 81 ? 15.743 12.240 0.864 1.00 79.50 81 VAL A N 1
ATOM 658 C CA . VAL A 1 81 ? 14.513 12.480 1.641 1.00 79.50 81 VAL A CA 1
ATOM 659 C C . VAL A 1 81 ? 14.448 11.559 2.864 1.00 79.50 81 VAL A C 1
ATOM 661 O O . VAL A 1 81 ? 14.140 12.023 3.963 1.00 79.50 81 VAL A O 1
ATOM 664 N N . LYS A 1 82 ? 14.818 10.277 2.729 1.00 77.44 82 LYS A N 1
ATOM 665 C CA . LYS A 1 82 ? 14.866 9.344 3.869 1.00 77.44 82 LYS A CA 1
ATOM 666 C C . LYS A 1 82 ? 15.881 9.749 4.938 1.00 77.44 82 LYS A C 1
ATOM 668 O O . LYS A 1 82 ? 15.607 9.578 6.126 1.00 77.44 82 LYS A O 1
ATOM 673 N N . GLU A 1 83 ? 17.041 10.273 4.553 1.00 81.12 83 GLU A N 1
ATOM 674 C CA . GLU A 1 83 ? 18.025 10.780 5.516 1.00 81.12 83 GLU A CA 1
ATOM 675 C C . GLU A 1 83 ? 17.511 11.996 6.291 1.00 81.12 83 GLU A C 1
ATOM 677 O O . GLU A 1 83 ? 17.728 12.092 7.500 1.00 81.12 83 GLU A O 1
ATOM 682 N N . GLN A 1 84 ? 16.801 12.907 5.622 1.00 78.06 84 GLN A N 1
ATOM 683 C CA . GLN A 1 84 ? 16.194 14.072 6.267 1.00 78.06 84 GLN A CA 1
ATOM 684 C C . GLN A 1 84 ? 15.072 13.670 7.238 1.00 78.06 84 GLN A C 1
ATOM 686 O O . GLN A 1 84 ? 15.034 14.173 8.360 1.00 78.06 84 GLN A O 1
ATOM 691 N N . GLU A 1 85 ? 14.221 12.705 6.868 1.00 75.00 85 GLU A N 1
ATOM 692 C CA . GLU A 1 85 ? 13.176 12.168 7.756 1.00 75.00 85 GLU A CA 1
ATOM 693 C C . GLU A 1 85 ? 13.765 11.505 9.015 1.00 75.00 85 GLU A C 1
ATOM 695 O O . GLU A 1 85 ? 13.248 11.696 10.116 1.00 75.00 85 GLU A O 1
ATOM 700 N N . LYS A 1 86 ? 14.873 10.758 8.885 1.00 75.75 86 LYS A N 1
ATOM 701 C CA . LYS A 1 86 ? 15.571 10.153 10.037 1.00 75.75 86 LYS A CA 1
ATOM 702 C C . LYS A 1 86 ? 16.142 11.198 10.999 1.00 75.75 86 LYS A C 1
ATOM 704 O O . LYS A 1 86 ? 16.215 10.930 12.194 1.00 75.75 86 LYS A O 1
ATOM 709 N N . LYS A 1 87 ? 16.547 12.368 10.494 1.00 73.44 87 LYS A N 1
ATOM 710 C CA . LYS A 1 87 ? 17.068 13.476 11.310 1.00 73.44 87 LYS A CA 1
ATOM 711 C C . LYS A 1 87 ? 15.965 14.258 12.029 1.00 73.44 87 LYS A C 1
ATOM 713 O O . LYS A 1 87 ? 16.228 14.755 13.109 1.00 73.44 87 LYS A O 1
ATOM 718 N N . GLN A 1 88 ? 14.758 14.342 11.460 1.00 68.00 88 GLN A N 1
ATOM 719 C CA . GLN A 1 88 ? 13.601 15.014 12.080 1.00 68.00 88 GLN A CA 1
ATOM 720 C C . GLN A 1 88 ? 12.869 14.165 13.130 1.00 68.00 88 GLN A C 1
ATOM 722 O O . GLN A 1 88 ? 12.085 14.701 13.903 1.00 68.00 88 GLN A O 1
ATOM 727 N N . LYS A 1 89 ? 13.081 12.843 13.136 1.00 57.62 89 LYS A N 1
ATOM 728 C CA . LYS A 1 89 ? 12.510 11.915 14.130 1.00 57.62 89 LYS A CA 1
ATOM 729 C C . LYS A 1 89 ? 13.388 11.717 15.380 1.00 57.62 89 LYS A C 1
ATOM 731 O O . LYS A 1 89 ? 13.042 10.881 16.211 1.00 57.62 89 LYS A O 1
ATOM 736 N N . LYS A 1 90 ? 14.517 12.424 15.484 1.00 43.75 90 LYS A N 1
ATOM 737 C CA . LYS A 1 90 ? 15.338 12.532 16.700 1.00 43.75 90 LYS A CA 1
ATOM 738 C C . LYS A 1 90 ? 15.034 13.848 17.393 1.00 43.75 90 LYS A C 1
ATOM 740 O O . LYS A 1 90 ? 15.073 13.840 18.638 1.00 43.75 90 LYS A O 1
#

Foldseek 3Di:
DVLVVQCVVCVVVVPPVSNVVSVVVVVVVVVVVQVVCVVVVNDHPVVVVVVVVVVCCQLPVCVVVVDDDDPVVSVVSNVVSVVVVVVVVD